Protein AF-A0A8X8GKB8-F1 (afdb_monomer_lite)

Sequence (164 aa):
MSSTSSSSGKGNDFKLQPGDIILTKGPVLFGFFGHSSIALDHDTVLQIEGPGDKPITESFESFKQRFGVKKNDWIKVYRCEYPNAGQKAADWAKAHYKNSDKTYLVTLNLKSERFTYCTKIIYQAYKYGVSKDTINDHGLLIISPYALVDNFNNDYRLKLVKKY

Organism: Staphylococcus hominis (NCBI:txid1290)

InterPro domains:
  IPR038765 Papain-like cysteine peptidase superfamily [SSF54001] (15-149)
  IPR056567 Lipoprotein N-acylation protein LnsA-like [NF041769] (2-164)

Radius of gyration: 17.09 Å; chains: 1; bounding box: 56×36×56 Å

Foldseek 3Di:
DDDDDDPPPPPPPDWDAQQKKKFWADDDDPNAGGFIWTDLHRFKTWFFDDFFTAIEIDGPVVVCVVGPVVVVTKMWIKDFPAPCLRNLLSVVLCVQGYPDPAGEDFFLPLPDRNYDHGVSSSVCSNCVRPHVLQFDCVPPSGCHPVNSQVGGDPNRHIDGPDMD

Structure (mmCIF, N/CA/C/O backbone):
data_AF-A0A8X8GKB8-F1
#
_entry.id   AF-A0A8X8GKB8-F1
#
loop_
_atom_site.group_PDB
_atom_site.id
_atom_site.type_symbol
_atom_site.label_atom_id
_atom_site.label_alt_id
_atom_site.label_comp_id
_atom_site.label_asym_id
_atom_site.label_entity_id
_atom_site.label_seq_id
_atom_site.pdbx_PDB_ins_code
_atom_site.Cartn_x
_atom_site.Cartn_y
_atom_site.Cartn_z
_atom_site.occupancy
_atom_site.B_iso_or_equiv
_atom_site.auth_seq_id
_atom_site.auth_comp_id
_atom_site.auth_asym_id
_atom_site.auth_atom_id
_atom_site.pdbx_PDB_model_num
ATOM 1 N N . MET A 1 1 ? -41.410 -16.297 36.261 1.00 44.50 1 MET A N 1
ATOM 2 C CA . MET A 1 1 ? -39.966 -16.400 35.968 1.00 44.50 1 MET A CA 1
ATOM 3 C C . MET A 1 1 ? -39.819 -16.964 34.568 1.00 44.50 1 MET A C 1
ATOM 5 O O . MET A 1 1 ? -40.024 -18.153 34.382 1.00 44.50 1 MET A O 1
ATOM 9 N N . SER A 1 2 ? -39.533 -16.114 33.587 1.00 38.81 2 SER A N 1
ATOM 10 C CA . SER A 1 2 ? -39.111 -16.558 32.257 1.00 38.81 2 SER A CA 1
ATOM 11 C C . SER A 1 2 ? -37.953 -15.667 31.853 1.00 38.81 2 SER A C 1
ATOM 13 O O . SER A 1 2 ? -38.119 -14.477 31.608 1.00 38.81 2 SER A O 1
ATOM 15 N N . SER A 1 3 ? -36.765 -16.249 31.926 1.00 35.97 3 SER A N 1
ATOM 16 C CA . SER A 1 3 ? -35.495 -15.621 31.610 1.00 35.97 3 SER A CA 1
ATOM 17 C C . SER A 1 3 ? -35.381 -15.522 30.094 1.00 35.97 3 SER A C 1
ATOM 19 O O . SER A 1 3 ? -35.200 -16.529 29.414 1.00 35.97 3 SER A O 1
ATOM 21 N N . THR A 1 4 ? -35.504 -14.316 29.554 1.00 40.00 4 THR A N 1
ATOM 22 C CA . THR A 1 4 ? -35.179 -14.035 28.157 1.00 40.00 4 THR A CA 1
ATOM 23 C C . THR A 1 4 ? -33.661 -14.091 28.017 1.00 40.00 4 THR A C 1
ATOM 25 O O . THR A 1 4 ? -32.946 -13.197 28.463 1.00 40.00 4 THR A O 1
ATOM 28 N N . SER A 1 5 ? -33.154 -15.172 27.436 1.00 37.06 5 SER A N 1
ATOM 29 C CA . SER A 1 5 ? -31.761 -15.302 27.021 1.00 37.06 5 SER A CA 1
ATOM 30 C C . SER A 1 5 ? -31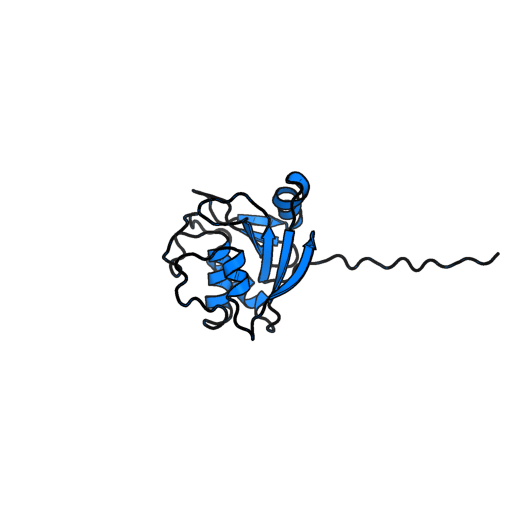.479 -14.316 25.887 1.00 37.06 5 SER A C 1
ATOM 32 O O . SER A 1 5 ? -31.891 -14.528 24.746 1.00 37.06 5 SER A O 1
ATOM 34 N N . SER A 1 6 ? -30.790 -13.222 26.208 1.00 39.59 6 SER A N 1
ATOM 35 C CA . SER A 1 6 ? -30.208 -12.313 25.228 1.00 39.59 6 SER A CA 1
ATOM 36 C C . SER A 1 6 ? -29.009 -12.997 24.571 1.00 39.59 6 SER A C 1
ATOM 38 O O . SER A 1 6 ? -27.956 -13.182 25.179 1.00 39.59 6 SER A O 1
ATOM 40 N N . SER A 1 7 ? -29.152 -13.392 23.305 1.00 40.72 7 SER A N 1
ATOM 41 C CA . SER A 1 7 ? -27.999 -13.750 22.483 1.00 40.72 7 SER A CA 1
ATOM 42 C C . SER A 1 7 ? -27.215 -12.471 22.188 1.00 40.72 7 SER A C 1
ATOM 44 O O . SER A 1 7 ? -27.535 -11.723 21.262 1.00 40.72 7 SER A O 1
ATOM 46 N N . SER A 1 8 ? -26.202 -12.190 23.003 1.00 42.22 8 SER A N 1
ATOM 47 C CA . SER A 1 8 ? -25.174 -11.205 22.698 1.00 42.22 8 SER A CA 1
ATOM 48 C C . SER A 1 8 ? -24.444 -11.654 21.431 1.00 42.22 8 SER A C 1
ATOM 50 O O . SER A 1 8 ? -23.616 -12.565 21.442 1.00 42.22 8 SER A O 1
ATOM 52 N N . GLY A 1 9 ? -24.789 -11.036 20.301 1.00 39.78 9 GLY A N 1
ATOM 53 C CA . GLY A 1 9 ? -24.017 -11.175 19.076 1.00 39.78 9 GLY A CA 1
ATOM 54 C C . GLY A 1 9 ? -22.583 -10.747 19.363 1.00 39.78 9 GLY A C 1
ATOM 55 O O . GLY A 1 9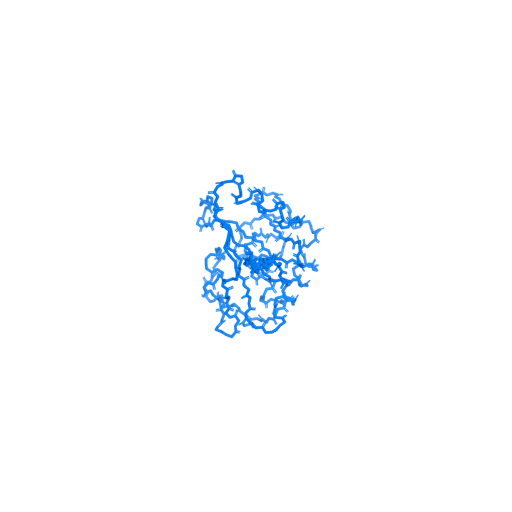 ? -22.327 -9.571 19.612 1.00 39.78 9 GLY A O 1
ATOM 56 N N . LYS A 1 10 ? -21.649 -11.704 19.364 1.00 41.75 10 LYS A N 1
ATOM 57 C CA . LYS A 1 10 ? -20.215 -11.420 19.303 1.00 41.75 10 LYS A CA 1
ATOM 58 C C . LYS A 1 10 ? -19.995 -10.574 18.053 1.00 41.75 10 LYS A C 1
ATOM 60 O O . LYS A 1 10 ? -20.125 -11.080 16.940 1.00 41.75 10 LYS A O 1
ATOM 65 N N . GLY A 1 11 ? -19.746 -9.279 18.233 1.00 43.12 11 GLY A N 1
ATOM 66 C CA . GLY A 1 11 ? -19.350 -8.404 17.140 1.00 43.12 11 GLY A CA 1
ATOM 67 C C . GLY A 1 11 ? -18.129 -9.021 16.474 1.00 43.12 11 GLY A C 1
ATOM 68 O O . GLY A 1 11 ? -17.139 -9.303 17.142 1.00 43.12 11 GLY A O 1
ATOM 69 N N . ASN A 1 12 ? -18.219 -9.311 15.179 1.00 54.34 12 ASN A N 1
ATOM 70 C CA . ASN A 1 12 ? -17.058 -9.744 14.418 1.00 54.34 12 ASN A CA 1
ATOM 71 C C . ASN A 1 12 ? -16.059 -8.582 14.410 1.00 54.34 12 ASN A C 1
ATOM 73 O O . ASN A 1 12 ? -16.223 -7.633 13.637 1.00 54.34 12 ASN A O 1
ATOM 77 N N . ASP A 1 13 ? -15.057 -8.641 15.285 1.00 81.31 13 ASP A N 1
ATOM 78 C CA . ASP A 1 13 ? -13.950 -7.694 15.280 1.00 81.31 13 ASP A CA 1
ATOM 79 C C . ASP A 1 13 ? -13.298 -7.741 13.901 1.00 81.31 13 ASP A C 1
ATOM 81 O O . ASP A 1 13 ? -12.754 -8.760 13.466 1.00 81.31 13 ASP A O 1
ATOM 85 N N . PHE A 1 14 ? -13.420 -6.636 13.169 1.00 91.06 14 PHE A N 1
ATOM 86 C CA . PHE A 1 14 ? -12.834 -6.520 11.846 1.00 91.06 14 PHE A CA 1
ATOM 87 C C . PHE A 1 14 ? -11.315 -6.643 11.967 1.00 91.06 14 PHE A C 1
ATOM 89 O O . PHE A 1 14 ? -10.683 -5.857 12.674 1.00 91.06 14 PHE A O 1
ATOM 96 N N . LYS A 1 15 ? -10.740 -7.599 11.236 1.00 93.44 15 LYS A N 1
ATOM 97 C CA . LYS A 1 15 ? -9.295 -7.749 11.077 1.00 93.44 15 LYS A CA 1
ATOM 98 C C . LYS A 1 15 ? -8.901 -7.401 9.653 1.00 93.44 15 LYS A C 1
ATOM 100 O O . LYS A 1 15 ? -9.592 -7.792 8.704 1.00 93.44 15 LYS A O 1
ATOM 105 N N . LEU A 1 16 ? -7.775 -6.704 9.523 1.00 97.62 16 LEU A N 1
ATOM 106 C CA . LEU A 1 16 ? -7.160 -6.506 8.220 1.00 97.62 16 LEU A CA 1
ATOM 107 C C . LEU A 1 16 ? -6.785 -7.857 7.616 1.00 97.62 16 LEU A C 1
ATOM 109 O O . LEU A 1 16 ? -6.580 -8.848 8.322 1.00 97.62 16 LEU A O 1
ATOM 113 N N . GLN A 1 17 ? -6.705 -7.891 6.298 1.00 98.44 17 GLN A N 1
ATOM 114 C CA . GLN A 1 17 ? -6.008 -8.934 5.565 1.00 98.44 17 GLN A CA 1
ATOM 115 C C . GLN A 1 17 ? -4.824 -8.313 4.820 1.00 98.44 17 GLN A C 1
ATOM 117 O O . GLN A 1 17 ? -4.913 -7.150 4.419 1.00 98.44 17 GLN A O 1
ATOM 122 N N . PRO A 1 18 ? -3.737 -9.078 4.611 1.00 98.69 18 PRO A N 1
ATOM 123 C CA . PRO A 1 18 ? -2.634 -8.666 3.753 1.00 98.69 18 PRO A CA 1
ATOM 124 C C . PRO A 1 18 ? -3.144 -8.078 2.433 1.00 98.69 18 PRO A C 1
ATOM 126 O O . PRO A 1 18 ? -3.970 -8.683 1.746 1.00 98.69 18 PRO A O 1
ATOM 129 N N . GLY A 1 19 ? -2.665 -6.883 2.102 1.00 98.50 19 GLY A N 1
ATOM 130 C CA . GLY A 1 19 ? -3.005 -6.156 0.886 1.00 98.50 19 GLY A CA 1
ATOM 131 C C . GLY A 1 19 ? -4.276 -5.317 0.964 1.00 98.50 19 GLY A C 1
ATOM 132 O O . GLY A 1 19 ? -4.569 -4.618 -0.006 1.00 98.50 19 GLY A O 1
ATOM 133 N N . ASP A 1 20 ? -5.007 -5.324 2.084 1.00 98.62 20 ASP A N 1
ATOM 134 C CA . ASP A 1 20 ? -6.081 -4.353 2.304 1.00 98.62 20 ASP A CA 1
ATOM 135 C C . ASP A 1 20 ? -5.551 -2.928 2.084 1.00 98.62 20 ASP A C 1
ATOM 137 O O . ASP A 1 20 ? -4.489 -2.551 2.581 1.00 98.62 20 ASP A O 1
ATOM 141 N N . ILE A 1 21 ? -6.301 -2.143 1.315 1.00 97.88 21 ILE A N 1
ATOM 142 C CA . ILE A 1 21 ? -6.006 -0.751 0.986 1.00 97.88 21 ILE A CA 1
ATOM 143 C C . ILE A 1 21 ? -6.799 0.126 1.944 1.00 97.88 21 ILE A C 1
ATOM 145 O O . ILE A 1 21 ? -8.031 0.113 1.939 1.00 97.88 21 ILE A O 1
ATOM 149 N N . ILE A 1 22 ? -6.101 0.911 2.754 1.00 96.12 22 ILE A N 1
ATOM 150 C CA . ILE A 1 22 ? -6.712 1.816 3.719 1.00 96.12 22 ILE A CA 1
ATOM 151 C C . ILE A 1 22 ? -6.622 3.229 3.163 1.00 96.12 22 ILE A C 1
ATOM 153 O O . ILE A 1 22 ? -5.532 3.728 2.905 1.00 96.12 22 ILE A O 1
ATOM 157 N N . LEU A 1 23 ? -7.769 3.880 2.991 1.00 93.56 23 LEU A N 1
ATOM 158 C CA . LEU A 1 23 ? -7.871 5.278 2.588 1.00 93.56 23 LEU A CA 1
ATOM 159 C C . LEU A 1 23 ? -8.399 6.112 3.749 1.00 93.56 23 LEU A C 1
ATOM 161 O O . LEU A 1 23 ? -9.328 5.700 4.449 1.00 93.56 23 LEU A O 1
ATOM 165 N N . THR A 1 24 ? -7.856 7.310 3.909 1.00 89.88 24 THR A N 1
ATOM 166 C CA . THR A 1 24 ? -8.328 8.292 4.888 1.00 89.88 24 THR A CA 1
ATOM 167 C C . THR A 1 24 ? -8.798 9.534 4.160 1.00 89.88 24 THR A C 1
ATOM 169 O O . THR A 1 24 ? -8.322 9.854 3.067 1.00 89.88 24 THR A O 1
ATOM 172 N N . LYS A 1 25 ? -9.674 10.307 4.796 1.00 81.19 25 LYS A N 1
ATOM 173 C CA . LYS A 1 25 ? -9.843 11.704 4.401 1.00 81.19 25 LYS A CA 1
ATOM 174 C C . LYS A 1 25 ? -8.568 12.485 4.750 1.00 81.19 25 LYS A C 1
ATOM 176 O O . LYS A 1 25 ? -7.826 12.120 5.663 1.00 81.19 25 LYS A O 1
ATOM 181 N N . GLY A 1 26 ? -8.277 13.549 4.018 1.00 65.94 26 GLY A N 1
ATOM 182 C CA . GLY A 1 26 ? -7.144 14.419 4.317 1.00 65.94 26 GLY A CA 1
ATOM 183 C C . GLY A 1 26 ? -7.097 15.628 3.388 1.00 65.94 26 GLY A C 1
ATOM 184 O O . GLY A 1 26 ? -7.825 15.647 2.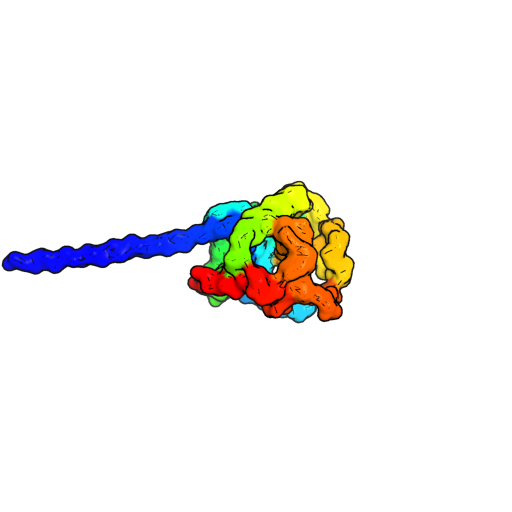390 1.00 65.94 26 GLY A O 1
ATOM 185 N N . PRO A 1 27 ? -6.293 16.647 3.735 1.00 55.72 27 PRO A N 1
ATOM 186 C CA . PRO A 1 27 ? -6.228 17.895 2.987 1.00 55.72 27 PRO A CA 1
ATOM 187 C C . PRO A 1 27 ? -5.739 17.665 1.555 1.00 55.72 27 PRO A C 1
ATOM 189 O O . PRO A 1 27 ? -4.947 16.762 1.293 1.00 55.72 27 PRO A O 1
ATOM 192 N N . VAL A 1 28 ? -6.212 18.515 0.642 1.00 47.66 28 VAL A N 1
ATOM 193 C CA . VAL A 1 28 ? -5.834 18.501 -0.773 1.00 47.66 28 VAL A CA 1
ATOM 194 C C . VAL A 1 28 ? -4.452 19.131 -0.919 1.00 47.66 28 VAL A C 1
ATOM 196 O O . VAL A 1 28 ? -4.331 20.347 -1.025 1.00 47.66 28 VAL A O 1
ATOM 199 N N . LEU A 1 29 ? -3.397 18.321 -0.929 1.00 51.22 29 LEU A N 1
ATOM 200 C CA . LEU A 1 29 ? -2.096 18.766 -1.431 1.00 51.22 29 LEU A CA 1
ATOM 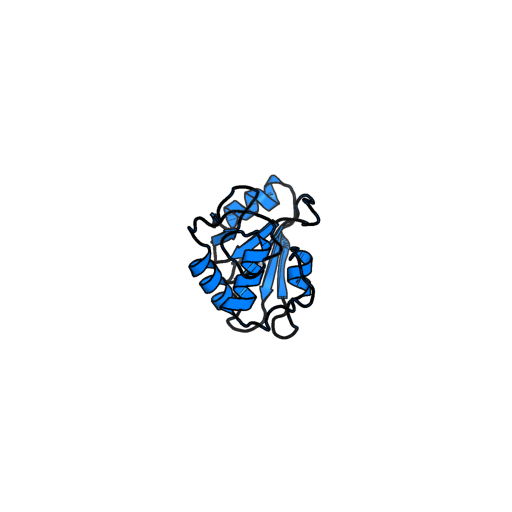201 C C . LEU A 1 29 ? -1.985 18.326 -2.890 1.00 51.22 29 LEU A C 1
ATOM 203 O O . LEU A 1 29 ? -2.007 17.136 -3.186 1.00 51.22 29 LEU A O 1
ATOM 207 N N . PHE A 1 30 ? -1.916 19.289 -3.813 1.00 50.97 30 PHE A N 1
ATOM 208 C CA . PHE A 1 30 ? -1.722 19.040 -5.251 1.00 50.97 30 PHE A CA 1
ATOM 209 C C . PHE A 1 30 ? -2.712 18.027 -5.877 1.00 50.97 30 PHE A C 1
ATOM 211 O O . PHE A 1 30 ? -2.321 17.191 -6.686 1.00 50.97 30 PHE A O 1
ATOM 218 N N . GLY A 1 31 ? -3.996 18.060 -5.494 1.00 50.56 31 GLY A N 1
ATOM 219 C CA . GLY A 1 31 ? -5.018 17.146 -6.039 1.00 50.56 31 GLY A CA 1
ATOM 220 C C . GLY A 1 31 ? -5.031 15.734 -5.429 1.00 50.56 31 GLY A C 1
ATOM 221 O O . GLY A 1 31 ? -5.842 14.902 -5.837 1.00 50.56 31 GLY A O 1
ATOM 222 N N . PHE A 1 32 ? -4.194 15.457 -4.422 1.00 59.28 32 PHE A N 1
ATOM 223 C CA . PHE A 1 32 ? -4.320 14.266 -3.582 1.00 59.28 32 PHE A CA 1
ATOM 224 C C . PHE A 1 32 ? -5.357 14.500 -2.494 1.00 59.28 32 PHE A C 1
ATOM 226 O O . PHE A 1 32 ? -5.119 15.230 -1.536 1.00 59.28 32 PHE A O 1
ATOM 233 N N . PHE A 1 33 ? -6.514 13.863 -2.630 1.00 66.62 33 PHE A N 1
ATOM 234 C CA . PHE A 1 33 ? -7.484 13.803 -1.548 1.00 66.62 33 PHE A CA 1
ATOM 235 C C . PHE A 1 33 ? -7.114 12.668 -0.597 1.00 66.62 33 PHE A C 1
ATOM 237 O O . PHE A 1 33 ? -7.349 11.501 -0.905 1.00 66.62 33 PHE A O 1
ATOM 244 N N . GLY A 1 34 ? -6.589 13.014 0.574 1.00 77.25 34 GLY A N 1
ATOM 245 C CA . GLY A 1 34 ? -6.373 12.042 1.639 1.00 77.25 34 GLY A CA 1
ATOM 246 C C . GLY A 1 34 ? -5.050 11.290 1.597 1.00 77.25 34 GLY A C 1
ATOM 247 O O . GLY A 1 34 ? -4.171 11.546 0.776 1.00 77.25 34 GLY A O 1
ATOM 248 N N . HIS A 1 35 ? -4.910 10.376 2.553 1.00 90.00 35 HIS A N 1
ATOM 249 C CA . HIS A 1 35 ? -3.739 9.532 2.732 1.00 90.00 35 HIS A CA 1
ATOM 250 C C . HIS A 1 35 ? -4.109 8.068 2.474 1.00 90.00 35 HIS A C 1
ATOM 252 O O . HIS A 1 35 ? -5.284 7.693 2.534 1.00 90.00 35 HIS A O 1
ATOM 258 N N . SER A 1 36 ? -3.113 7.243 2.156 1.00 93.00 36 SER A N 1
ATOM 259 C CA . SER A 1 36 ? -3.335 5.823 1.907 1.00 93.00 36 SER A CA 1
ATOM 260 C C . SER A 1 36 ? -2.236 4.951 2.494 1.00 93.00 36 SER A C 1
ATOM 262 O O . SER A 1 36 ? -1.074 5.348 2.551 1.00 93.00 36 SER A O 1
ATOM 264 N N . SER A 1 37 ? -2.611 3.751 2.914 1.00 96.25 37 SER A N 1
ATOM 265 C CA . SER A 1 37 ? -1.685 2.734 3.394 1.00 96.25 37 SER A CA 1
ATOM 266 C C . SER A 1 37 ? -2.105 1.351 2.904 1.00 96.25 37 SER A C 1
ATOM 268 O O . SER A 1 37 ? -3.245 1.142 2.479 1.00 96.25 37 SER A O 1
ATOM 270 N N . ILE A 1 38 ? -1.160 0.412 2.919 1.00 98.50 38 ILE A N 1
ATOM 271 C CA . ILE A 1 38 ? -1.397 -0.999 2.599 1.00 98.50 38 ILE A CA 1
ATOM 272 C C . ILE A 1 38 ? -1.176 -1.845 3.849 1.00 98.50 38 ILE A C 1
ATOM 274 O O . ILE A 1 38 ? -0.170 -1.682 4.541 1.00 98.50 38 ILE A O 1
ATOM 278 N N . ALA A 1 39 ? -2.102 -2.751 4.144 1.00 98.75 39 ALA A N 1
ATOM 279 C CA . ALA A 1 39 ? -1.928 -3.739 5.198 1.00 98.75 39 ALA A CA 1
ATOM 280 C C . ALA A 1 39 ? -0.837 -4.741 4.800 1.00 98.75 39 ALA A C 1
ATOM 282 O O . ALA A 1 39 ? -0.916 -5.365 3.740 1.00 98.75 39 ALA A O 1
ATOM 283 N N . LEU A 1 40 ? 0.179 -4.909 5.644 1.00 98.62 40 LEU A N 1
ATOM 284 C CA . LEU A 1 40 ? 1.187 -5.957 5.459 1.00 98.62 40 LEU A CA 1
ATOM 285 C C . LEU A 1 40 ? 0.719 -7.297 6.034 1.00 98.62 40 LEU A C 1
ATOM 287 O O . LEU A 1 40 ? 1.115 -8.353 5.549 1.00 98.62 40 LEU A O 1
ATOM 291 N N . ASP A 1 41 ? -0.116 -7.239 7.066 1.00 98.31 41 ASP A N 1
ATOM 292 C CA . ASP A 1 41 ? -0.670 -8.378 7.788 1.00 98.31 41 ASP A CA 1
ATOM 293 C C . ASP A 1 41 ? -1.997 -7.970 8.468 1.00 98.31 41 ASP A C 1
ATOM 295 O O . ASP A 1 41 ? -2.703 -7.077 7.994 1.00 98.31 41 ASP A O 1
ATOM 299 N N . HIS A 1 42 ? -2.388 -8.664 9.538 1.00 97.50 42 HIS A N 1
ATOM 300 C CA . HIS A 1 42 ? -3.668 -8.457 10.215 1.00 97.50 42 HIS A CA 1
ATOM 301 C C . HIS A 1 42 ? -3.723 -7.212 11.108 1.00 97.50 42 HIS A C 1
ATOM 303 O O . HIS A 1 42 ? -4.826 -6.801 11.486 1.00 97.50 42 HIS A O 1
ATOM 309 N N . ASP A 1 43 ? -2.576 -6.631 11.460 1.00 96.75 43 ASP A N 1
ATOM 310 C CA . ASP A 1 43 ? -2.492 -5.535 12.424 1.00 96.75 43 ASP A CA 1
ATOM 311 C C . ASP A 1 43 ? -1.518 -4.422 12.031 1.00 96.75 43 ASP A C 1
ATOM 313 O O . ASP A 1 43 ? -1.535 -3.376 12.672 1.00 96.75 43 ASP A O 1
ATOM 317 N N . THR A 1 44 ? -0.726 -4.598 10.977 1.00 98.12 44 THR A N 1
ATOM 318 C CA . THR A 1 44 ? 0.332 -3.674 10.577 1.00 98.12 44 THR A CA 1
ATOM 319 C C . THR A 1 44 ? 0.058 -3.083 9.201 1.00 98.12 44 THR A C 1
ATOM 321 O O . THR A 1 44 ? -0.261 -3.787 8.239 1.00 98.12 44 THR A O 1
ATOM 324 N N . VAL A 1 45 ? 0.245 -1.769 9.085 1.00 98.44 45 VAL A N 1
ATOM 325 C CA . VAL A 1 45 ? 0.131 -1.026 7.825 1.00 98.44 45 VAL A CA 1
ATOM 326 C C . VAL A 1 45 ? 1.469 -0.408 7.433 1.00 98.44 45 VAL A C 1
ATOM 328 O O . VAL A 1 45 ? 2.269 -0.043 8.292 1.00 98.44 45 VAL A O 1
ATOM 331 N N . LEU A 1 46 ? 1.706 -0.281 6.130 1.00 98.56 46 LEU A N 1
ATOM 332 C CA . LEU A 1 46 ? 2.846 0.404 5.523 1.00 98.56 46 LEU A CA 1
ATOM 333 C C . LEU A 1 46 ? 2.363 1.664 4.799 1.00 98.56 46 LEU A C 1
ATOM 335 O O . LEU A 1 46 ? 1.404 1.611 4.026 1.00 98.56 46 LEU A O 1
ATOM 339 N N . GLN A 1 47 ? 3.058 2.779 5.018 1.00 96.12 47 GLN A N 1
ATOM 340 C CA . GLN A 1 47 ? 2.711 4.083 4.449 1.00 96.12 47 GLN A CA 1
ATOM 341 C C . GLN A 1 47 ? 3.932 4.996 4.276 1.00 96.12 47 GLN A C 1
ATOM 343 O O . GLN A 1 47 ? 5.032 4.672 4.721 1.00 96.12 47 GLN A O 1
ATOM 348 N N . ILE A 1 48 ? 3.719 6.170 3.676 1.00 94.81 48 ILE A N 1
ATOM 349 C CA . ILE A 1 48 ? 4.687 7.275 3.651 1.00 94.81 48 ILE A CA 1
ATOM 350 C C . ILE A 1 48 ? 3.948 8.621 3.660 1.00 94.81 48 ILE A C 1
ATOM 352 O O . ILE A 1 48 ? 3.066 8.841 2.828 1.00 94.81 48 ILE A O 1
ATOM 356 N N . GLU A 1 49 ? 4.255 9.493 4.621 1.00 88.06 49 GLU A N 1
ATOM 357 C CA . GLU A 1 49 ? 3.338 10.565 5.039 1.00 88.06 49 GLU A CA 1
ATOM 358 C C . GLU A 1 49 ? 3.530 11.903 4.318 1.00 88.06 49 GLU A C 1
ATOM 360 O O . GLU A 1 49 ? 2.533 12.492 3.892 1.00 88.06 49 GLU A O 1
ATOM 365 N N . GLY A 1 50 ? 4.763 12.377 4.128 1.00 84.50 50 GLY A N 1
ATOM 366 C CA . GLY A 1 50 ? 4.993 13.670 3.488 1.00 84.50 50 GLY A CA 1
ATOM 367 C C . GLY A 1 50 ? 6.440 13.948 3.074 1.00 84.50 50 GLY A C 1
ATOM 368 O O . GLY A 1 50 ? 7.315 13.101 3.240 1.00 84.50 50 GLY A O 1
ATOM 369 N N . PRO A 1 51 ? 6.703 15.125 2.472 1.00 84.31 51 PRO A N 1
ATOM 370 C CA . PRO A 1 51 ? 8.002 15.482 1.899 1.00 84.31 51 PRO A CA 1
ATOM 371 C C . PRO A 1 51 ? 9.189 15.242 2.833 1.00 84.31 51 PRO A C 1
ATOM 373 O O . PRO A 1 51 ? 9.218 15.745 3.949 1.00 84.31 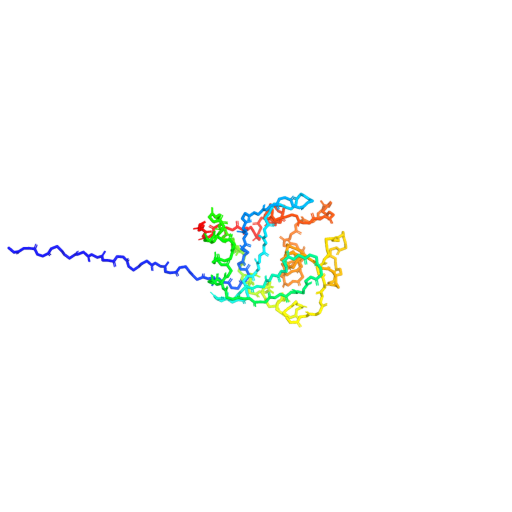51 PRO A O 1
ATOM 376 N N . GLY A 1 52 ? 10.191 14.510 2.339 1.00 80.88 52 GLY A N 1
ATOM 377 C CA . GLY A 1 52 ? 11.395 14.166 3.103 1.00 80.88 52 GLY A CA 1
ATOM 378 C C . GLY A 1 52 ? 11.267 12.911 3.971 1.00 80.88 52 GLY A C 1
ATOM 379 O O . GLY A 1 52 ? 12.295 12.366 4.377 1.00 80.88 52 GLY A O 1
ATOM 380 N N . ASP A 1 53 ? 10.052 12.401 4.186 1.00 91.44 53 ASP A N 1
ATOM 381 C CA . ASP A 1 53 ? 9.840 11.186 4.969 1.00 91.44 53 ASP A CA 1
ATOM 382 C C . ASP A 1 53 ? 10.321 9.933 4.232 1.00 91.44 53 ASP A C 1
ATOM 384 O O . ASP A 1 53 ? 10.509 9.905 3.009 1.00 91.44 53 ASP A O 1
ATOM 388 N N . LYS A 1 54 ? 10.482 8.865 5.012 1.00 96.44 54 LYS A N 1
ATOM 389 C CA . LYS A 1 54 ? 10.749 7.504 4.547 1.00 96.44 54 LYS A CA 1
ATOM 390 C C . LYS A 1 54 ? 9.515 6.631 4.774 1.00 96.44 54 LYS A C 1
ATOM 392 O O . LYS A 1 54 ? 8.681 6.985 5.610 1.00 96.44 54 LYS A O 1
ATOM 397 N N . PRO A 1 55 ? 9.375 5.493 4.075 1.00 97.00 55 PRO A N 1
ATOM 398 C CA . PRO A 1 55 ? 8.321 4.541 4.380 1.00 97.00 55 PRO A CA 1
ATOM 399 C C . PRO A 1 55 ? 8.383 4.095 5.841 1.00 97.00 55 PRO A C 1
ATOM 401 O O . PRO A 1 55 ? 9.450 3.745 6.348 1.00 97.00 55 PRO A O 1
ATOM 404 N N . ILE A 1 56 ? 7.229 4.069 6.496 1.00 96.81 56 ILE A N 1
ATOM 405 C CA . ILE A 1 56 ? 7.090 3.619 7.878 1.00 96.81 56 ILE A CA 1
ATOM 406 C C . ILE A 1 56 ? 6.042 2.522 7.976 1.00 96.81 56 ILE A C 1
ATOM 408 O O . ILE A 1 56 ? 5.092 2.467 7.192 1.00 96.81 56 ILE A O 1
ATOM 412 N N . THR A 1 57 ? 6.208 1.669 8.980 1.00 98.00 57 THR A N 1
ATOM 413 C CA . THR A 1 57 ? 5.179 0.724 9.403 1.00 98.00 57 THR A CA 1
ATOM 414 C C . THR A 1 57 ? 4.681 1.090 10.786 1.00 98.00 57 THR A C 1
ATOM 416 O O . THR A 1 57 ? 5.490 1.364 11.670 1.00 98.00 57 THR A O 1
ATOM 419 N N . GLU A 1 58 ? 3.372 1.042 10.991 1.00 97.31 58 GLU A N 1
ATOM 420 C CA . GLU A 1 58 ? 2.757 1.197 12.309 1.00 97.31 58 GLU A CA 1
ATOM 421 C C . GLU A 1 58 ? 1.586 0.226 12.480 1.00 97.31 58 GLU A C 1
ATOM 423 O O . GLU A 1 58 ? 1.124 -0.381 11.510 1.00 97.31 58 GLU A O 1
ATOM 428 N N . SER A 1 59 ? 1.099 0.077 13.715 1.00 98.00 59 SER A N 1
ATOM 429 C CA . SER A 1 59 ? -0.109 -0.708 13.954 1.00 98.00 59 SER A CA 1
ATOM 430 C C . SER A 1 59 ? -1.332 -0.007 13.361 1.00 98.00 59 SER A C 1
ATOM 432 O O . SER A 1 59 ? -1.444 1.221 13.372 1.00 98.00 59 SER A O 1
ATOM 434 N N . PHE A 1 60 ? -2.299 -0.785 12.890 1.00 97.06 60 PHE A N 1
ATOM 435 C CA . PHE A 1 60 ? -3.554 -0.279 12.359 1.00 97.06 60 PHE A CA 1
ATOM 436 C C . PHE A 1 60 ? -4.344 0.496 13.414 1.00 97.06 60 PHE A C 1
ATOM 438 O O . PHE A 1 60 ? -5.032 1.458 13.088 1.00 97.06 60 PHE A O 1
ATOM 445 N N . GLU A 1 61 ? -4.222 0.124 14.689 1.00 95.88 61 GLU A N 1
ATOM 446 C CA . GLU A 1 61 ? -4.809 0.903 15.777 1.00 95.88 61 GLU A CA 1
ATOM 447 C C . GLU A 1 61 ? -4.177 2.295 15.869 1.00 95.88 61 GLU A C 1
ATOM 449 O O . GLU A 1 61 ? -4.902 3.287 15.844 1.00 95.88 61 GLU A O 1
ATOM 454 N N . SER A 1 62 ? -2.842 2.389 15.879 1.00 95.62 62 SER A N 1
ATOM 455 C CA . SER A 1 62 ? -2.141 3.681 15.873 1.00 95.62 62 SER A CA 1
ATOM 456 C C . SER A 1 62 ? -2.532 4.524 14.654 1.00 95.62 62 SER A C 1
ATOM 458 O O . SER A 1 62 ? -2.918 5.688 14.801 1.00 95.62 62 SER A O 1
ATOM 460 N N . PHE A 1 63 ? -2.563 3.912 13.466 1.00 94.56 63 PHE A N 1
ATOM 461 C CA . PHE A 1 63 ? -3.008 4.564 12.236 1.00 94.56 63 PHE A CA 1
ATOM 462 C C . PHE A 1 63 ? -4.439 5.115 12.366 1.00 94.56 63 PHE A C 1
ATOM 464 O O . PHE A 1 63 ? -4.685 6.291 12.086 1.00 94.56 63 PHE A O 1
ATOM 471 N N . LYS A 1 64 ? -5.395 4.306 12.852 1.00 93.88 64 LYS A N 1
ATOM 472 C CA . LYS A 1 64 ? -6.787 4.740 13.065 1.00 93.88 64 LYS A CA 1
ATOM 473 C C . LYS A 1 64 ? -6.885 5.911 14.034 1.00 93.88 64 LYS A C 1
ATOM 475 O O . LYS A 1 64 ? -7.650 6.844 13.786 1.00 93.88 64 LYS A O 1
ATOM 480 N N . GLN A 1 65 ? -6.105 5.887 15.113 1.00 93.06 65 GLN A N 1
ATOM 481 C CA . GLN A 1 65 ? -6.069 6.988 16.069 1.00 93.06 65 GLN A CA 1
ATOM 482 C C . GLN A 1 65 ? -5.579 8.278 15.407 1.00 93.06 65 GLN A C 1
ATOM 484 O O . GLN A 1 65 ? -6.189 9.330 15.584 1.00 93.06 65 GLN A O 1
ATOM 489 N N . ARG A 1 66 ? -4.501 8.212 14.617 1.00 90.81 66 ARG A N 1
ATOM 490 C CA . ARG A 1 66 ? -3.871 9.384 13.987 1.00 90.81 66 ARG A CA 1
ATOM 491 C C . ARG A 1 66 ? -4.681 9.976 12.837 1.00 90.81 66 ARG A C 1
ATOM 493 O O . ARG A 1 66 ? -4.731 11.199 12.708 1.00 90.81 66 ARG A O 1
ATOM 500 N N . PHE A 1 67 ? -5.288 9.135 12.002 1.00 89.88 67 PHE A N 1
ATOM 501 C CA . PHE A 1 67 ? -5.927 9.576 10.760 1.00 89.88 67 PHE A CA 1
ATOM 502 C C . PHE A 1 67 ? -7.456 9.576 10.785 1.00 89.88 67 PHE A C 1
ATOM 504 O O . PHE A 1 67 ? -8.054 10.239 9.944 1.00 89.88 67 PHE A O 1
ATOM 511 N N . GLY A 1 68 ? -8.078 8.874 11.732 1.00 88.38 68 GLY A N 1
ATOM 512 C CA . GLY A 1 68 ? -9.530 8.834 11.898 1.00 88.38 68 GLY A CA 1
ATOM 513 C C . GLY A 1 68 ? -9.957 9.558 13.165 1.00 88.38 68 GLY A C 1
ATOM 514 O O . GLY A 1 68 ? -10.411 10.697 13.110 1.00 88.38 68 GLY A O 1
ATOM 515 N N . VAL A 1 69 ? -9.743 8.922 14.322 1.00 85.62 69 VAL A N 1
ATOM 516 C CA . VAL A 1 69 ? -10.292 9.363 15.618 1.00 85.62 69 VAL A CA 1
ATOM 517 C C . VAL A 1 69 ? -9.856 10.784 15.979 1.00 85.62 69 VAL A C 1
ATOM 519 O O . VAL A 1 69 ? -10.704 11.651 16.170 1.00 85.62 69 VAL A O 1
ATOM 522 N N . LYS A 1 70 ? -8.545 11.065 16.016 1.00 84.81 70 LYS A N 1
ATOM 523 C CA . LYS A 1 70 ? -8.025 12.399 16.383 1.00 84.81 70 LYS A CA 1
ATOM 524 C C . LYS A 1 70 ? -8.406 13.494 15.387 1.00 84.81 70 LYS A C 1
ATOM 526 O O . LYS A 1 70 ? -8.388 14.666 15.748 1.00 84.81 70 LYS A O 1
ATOM 531 N N . LYS A 1 71 ? -8.718 13.124 14.143 1.00 83.88 71 LYS A N 1
ATOM 532 C CA . LYS A 1 71 ? -9.128 14.054 13.082 1.00 83.88 71 LYS A CA 1
ATOM 533 C C . LYS A 1 71 ? -10.646 14.157 12.933 1.00 83.88 71 LYS A C 1
ATOM 535 O O . LYS A 1 71 ? -11.102 14.977 12.145 1.00 83.88 71 LYS A O 1
ATOM 540 N N . ASN A 1 72 ? -11.412 13.356 13.681 1.00 83.81 72 ASN A N 1
ATOM 541 C CA . ASN A 1 72 ? -12.853 13.186 13.502 1.00 83.81 72 ASN A CA 1
ATOM 542 C C . ASN A 1 72 ? -13.231 12.931 12.025 1.00 83.81 72 ASN A C 1
ATOM 544 O O . ASN A 1 72 ? -14.153 13.542 11.485 1.00 83.81 72 ASN A O 1
ATOM 548 N N . ASP A 1 73 ? -12.464 12.062 11.359 1.00 89.12 73 ASP A N 1
ATOM 549 C CA . ASP A 1 73 ? -12.562 11.794 9.924 1.00 89.12 73 ASP A CA 1
ATOM 550 C C . ASP A 1 73 ? -12.717 10.299 9.619 1.00 89.12 73 ASP A C 1
ATOM 552 O O . ASP A 1 73 ? -12.437 9.430 10.445 1.00 89.12 73 ASP A O 1
ATOM 556 N N . TRP A 1 74 ? -13.180 10.000 8.404 1.00 91.25 74 TRP A N 1
ATOM 557 C CA . TRP A 1 74 ? -13.462 8.629 7.990 1.00 91.25 74 TRP A CA 1
ATOM 558 C C . TRP A 1 74 ? -12.201 7.859 7.599 1.00 91.25 74 TRP A C 1
ATOM 560 O O . TRP A 1 74 ? -11.253 8.408 7.024 1.00 91.25 74 TRP A O 1
ATOM 570 N N . ILE A 1 75 ? -12.268 6.542 7.804 1.00 93.38 75 ILE A N 1
ATOM 571 C CA . ILE A 1 75 ? -11.318 5.571 7.251 1.00 93.38 75 ILE A CA 1
ATOM 572 C C . ILE A 1 75 ? -12.100 4.518 6.470 1.00 93.38 75 ILE A C 1
ATOM 574 O O . ILE A 1 75 ? -13.075 3.955 6.964 1.00 93.38 75 ILE A O 1
ATOM 578 N N . LYS A 1 76 ? -11.676 4.238 5.238 1.00 95.00 76 LYS A N 1
ATOM 579 C CA . LYS A 1 76 ? -12.258 3.196 4.385 1.00 95.00 76 LYS A CA 1
ATOM 580 C C . LYS A 1 76 ? -11.218 2.125 4.108 1.00 95.00 76 LYS A C 1
ATOM 582 O O . LYS A 1 76 ? -10.105 2.453 3.712 1.00 95.00 76 LYS A O 1
ATOM 587 N N . VAL A 1 77 ? -11.599 0.864 4.281 1.00 97.25 77 VAL A N 1
ATOM 588 C CA . VAL A 1 77 ? -10.754 -0.289 3.963 1.00 97.25 77 VAL A CA 1
ATOM 589 C C . VAL A 1 77 ? -11.336 -1.017 2.761 1.00 97.25 77 VAL A C 1
ATOM 591 O O . VAL A 1 77 ? -12.486 -1.464 2.796 1.00 97.25 77 VAL A O 1
ATOM 594 N N . TYR A 1 78 ? -10.533 -1.133 1.713 1.00 97.62 78 TYR A N 1
ATOM 595 C CA . TYR A 1 78 ? -10.851 -1.832 0.480 1.00 97.62 78 TYR A CA 1
ATOM 596 C C . TYR A 1 78 ? -10.031 -3.112 0.365 1.00 97.62 78 TYR A C 1
ATOM 598 O O . TYR A 1 78 ? -8.850 -3.126 0.698 1.00 97.62 78 TYR A O 1
ATOM 606 N N . ARG A 1 79 ? -10.648 -4.173 -0.147 1.00 98.12 79 ARG A N 1
ATOM 607 C CA . ARG A 1 79 ? -10.014 -5.474 -0.364 1.00 98.12 79 ARG A CA 1
ATOM 608 C C . ARG A 1 79 ? -10.169 -5.897 -1.814 1.00 98.12 79 ARG A C 1
ATOM 610 O O . ARG A 1 79 ? -11.278 -5.845 -2.339 1.00 98.12 79 ARG A O 1
ATOM 617 N N . CYS A 1 80 ? -9.079 -6.327 -2.442 1.00 97.62 80 CYS A N 1
ATOM 618 C CA . CYS A 1 80 ? -9.134 -6.944 -3.764 1.00 97.62 80 CYS A CA 1
ATOM 619 C C . CYS A 1 80 ? -9.856 -8.293 -3.675 1.00 97.62 80 CYS A C 1
ATOM 621 O O . CYS A 1 80 ? -9.518 -9.122 -2.829 1.00 97.62 80 CYS A O 1
ATOM 623 N N . GLU A 1 81 ? -10.860 -8.509 -4.527 1.00 96.06 81 GLU A N 1
ATOM 624 C CA . GLU A 1 81 ? -11.627 -9.762 -4.534 1.00 96.06 81 GLU A CA 1
ATOM 625 C C . GLU A 1 81 ? -10.886 -10.916 -5.228 1.00 96.06 81 GLU A C 1
ATOM 627 O O . GLU A 1 81 ? -11.266 -12.076 -5.060 1.00 96.06 81 GLU A O 1
ATOM 632 N N . TYR A 1 82 ? -9.814 -10.623 -5.974 1.00 96.88 82 TYR A N 1
ATOM 633 C CA . TYR A 1 82 ? -9.042 -11.646 -6.671 1.00 96.88 82 TYR A CA 1
ATOM 634 C C . TYR A 1 82 ? -8.261 -12.528 -5.677 1.00 96.88 82 TYR A C 1
ATOM 636 O O . TYR A 1 82 ? -7.489 -12.004 -4.861 1.00 96.88 82 TYR A O 1
ATOM 644 N N . PRO A 1 83 ? -8.395 -13.868 -5.747 1.00 96.38 83 PRO A N 1
ATOM 645 C CA . PRO A 1 83 ? -7.729 -14.775 -4.819 1.00 96.38 83 PRO A CA 1
ATOM 646 C C . PRO A 1 83 ? -6.215 -14.545 -4.744 1.00 96.38 83 PRO A C 1
ATOM 648 O O . PRO A 1 83 ? -5.523 -14.472 -5.759 1.00 96.38 83 PRO A O 1
ATOM 651 N N . ASN A 1 84 ? -5.688 -14.458 -3.521 1.00 96.88 84 ASN A N 1
ATOM 652 C CA . ASN A 1 84 ? -4.265 -14.251 -3.213 1.00 96.88 84 ASN A CA 1
ATOM 653 C C . ASN A 1 84 ? -3.642 -12.934 -3.720 1.00 96.88 84 ASN A C 1
ATOM 655 O O . ASN A 1 84 ? -2.448 -12.723 -3.500 1.00 96.88 84 ASN A O 1
ATOM 659 N N . ALA A 1 85 ? -4.399 -12.032 -4.357 1.00 98.06 85 ALA A N 1
ATOM 660 C CA . ALA A 1 85 ? -3.863 -10.747 -4.810 1.00 98.06 85 ALA A CA 1
ATOM 661 C C . ALA A 1 85 ? -3.367 -9.898 -3.634 1.00 98.06 85 ALA A C 1
ATOM 663 O O . ALA A 1 85 ? -2.251 -9.390 -3.669 1.00 98.06 85 ALA A O 1
ATOM 664 N N . GLY A 1 86 ? -4.158 -9.814 -2.562 1.00 98.44 86 GLY A N 1
ATOM 665 C CA . GLY A 1 86 ? -3.780 -9.051 -1.374 1.00 98.44 86 GLY A CA 1
ATOM 666 C C . GLY A 1 86 ? -2.467 -9.535 -0.742 1.00 98.44 86 GLY A C 1
ATOM 667 O O . GLY A 1 86 ? -1.567 -8.735 -0.500 1.00 98.44 86 GLY A O 1
ATOM 668 N N . GLN A 1 87 ? -2.305 -10.853 -0.574 1.00 98.69 87 GLN A N 1
ATOM 669 C CA . GLN A 1 87 ? -1.077 -11.444 -0.029 1.00 98.69 87 GLN A CA 1
ATOM 670 C C . GLN A 1 87 ? 0.148 -11.108 -0.888 1.00 98.69 87 GLN A C 1
ATOM 672 O O . GLN A 1 87 ? 1.143 -10.602 -0.378 1.00 98.69 87 GLN A O 1
ATOM 677 N N . LYS A 1 88 ? 0.049 -11.309 -2.205 1.00 98.75 88 LYS A N 1
ATOM 678 C CA . LYS A 1 88 ? 1.127 -10.985 -3.147 1.00 98.75 88 LYS A CA 1
ATOM 679 C C . LYS A 1 88 ? 1.505 -9.502 -3.120 1.00 98.75 88 LYS A C 1
ATOM 681 O O . LYS A 1 88 ? 2.689 -9.170 -3.139 1.00 98.75 88 LYS A O 1
ATOM 686 N N . ALA A 1 89 ? 0.512 -8.614 -3.057 1.00 98.75 89 ALA A N 1
ATOM 687 C CA . ALA A 1 89 ? 0.747 -7.179 -2.952 1.00 98.75 89 ALA A CA 1
ATOM 688 C C . ALA A 1 89 ? 1.453 -6.821 -1.632 1.00 98.75 89 ALA A C 1
ATOM 690 O O . ALA A 1 89 ? 2.427 -6.068 -1.643 1.00 98.75 89 ALA A O 1
ATOM 691 N N . ALA A 1 90 ? 1.013 -7.389 -0.506 1.00 98.81 90 ALA A N 1
ATOM 692 C CA . ALA A 1 90 ? 1.642 -7.181 0.797 1.00 98.81 90 ALA A CA 1
ATOM 693 C C . ALA A 1 90 ? 3.097 -7.665 0.829 1.00 98.81 90 ALA A C 1
ATOM 695 O O . ALA A 1 90 ? 3.973 -6.933 1.295 1.00 98.81 90 ALA A O 1
ATOM 696 N N . ASP A 1 91 ? 3.371 -8.857 0.297 1.00 98.81 91 ASP A N 1
ATOM 697 C CA . ASP A 1 91 ? 4.719 -9.428 0.252 1.00 98.81 91 ASP A CA 1
ATOM 698 C C . ASP A 1 91 ? 5.658 -8.573 -0.601 1.00 98.81 91 ASP A C 1
ATOM 700 O O . ASP A 1 91 ? 6.774 -8.258 -0.178 1.00 98.81 91 ASP A O 1
ATOM 704 N N . TRP A 1 92 ? 5.181 -8.116 -1.762 1.00 98.69 92 TRP A N 1
ATOM 705 C CA . TRP A 1 92 ? 5.936 -7.206 -2.617 1.00 98.69 92 TRP A CA 1
ATOM 706 C C . TRP A 1 92 ? 6.207 -5.871 -1.910 1.00 98.69 92 TRP A C 1
ATOM 708 O O . TRP A 1 92 ? 7.351 -5.420 -1.834 1.00 98.69 92 TRP A O 1
ATOM 718 N N . ALA A 1 93 ? 5.183 -5.253 -1.313 1.00 98.62 93 ALA A N 1
ATOM 719 C CA . ALA A 1 93 ? 5.336 -3.987 -0.598 1.00 98.62 93 ALA A CA 1
ATOM 720 C C . ALA A 1 93 ? 6.320 -4.117 0.573 1.00 98.62 93 ALA A C 1
ATOM 722 O O . ALA A 1 93 ? 7.180 -3.259 0.776 1.00 98.62 93 ALA A O 1
ATOM 723 N N . LYS A 1 94 ? 6.245 -5.222 1.317 1.00 98.44 94 LYS A N 1
ATOM 724 C CA . LYS A 1 94 ? 7.158 -5.531 2.416 1.00 98.44 94 LYS A CA 1
ATOM 725 C C . LYS A 1 94 ? 8.599 -5.671 1.931 1.00 98.44 94 LYS A C 1
ATOM 727 O O . LYS A 1 94 ? 9.478 -5.069 2.534 1.00 98.44 94 LYS A O 1
ATOM 732 N N . ALA A 1 95 ? 8.838 -6.422 0.858 1.00 98.38 95 ALA A N 1
ATOM 733 C CA . ALA A 1 95 ? 10.182 -6.654 0.333 1.00 98.38 95 ALA A CA 1
ATOM 734 C C . ALA A 1 95 ? 10.836 -5.380 -0.225 1.00 98.38 95 ALA A C 1
ATOM 736 O O . ALA A 1 95 ? 12.045 -5.204 -0.094 1.00 98.38 95 ALA A O 1
ATOM 737 N N . HIS A 1 96 ? 10.046 -4.486 -0.821 1.00 98.31 96 HIS A N 1
ATOM 738 C CA . HIS A 1 96 ? 10.575 -3.303 -1.495 1.00 98.31 96 HIS A CA 1
ATOM 739 C C . HIS A 1 96 ? 10.615 -2.061 -0.600 1.00 98.31 96 HIS A C 1
ATOM 741 O O . HIS A 1 96 ? 11.552 -1.275 -0.697 1.00 98.31 96 HIS A O 1
ATOM 747 N N . TYR A 1 97 ? 9.627 -1.854 0.274 1.00 98.25 97 TYR A N 1
ATOM 748 C CA . TYR A 1 97 ? 9.442 -0.575 0.967 1.00 98.25 97 TYR A CA 1
ATOM 749 C C . TYR A 1 97 ? 9.667 -0.622 2.477 1.00 98.25 97 TYR A C 1
ATOM 751 O O . TYR A 1 97 ? 10.111 0.387 3.038 1.00 98.25 97 TYR A O 1
ATOM 759 N N . LYS A 1 98 ? 9.388 -1.747 3.150 1.00 97.38 98 LYS A N 1
ATOM 760 C CA . LYS A 1 98 ? 9.531 -1.835 4.612 1.00 97.38 98 LYS A CA 1
ATOM 761 C C . LYS A 1 98 ? 10.986 -1.575 5.011 1.00 97.38 98 LYS A C 1
ATOM 763 O O . LYS A 1 98 ? 11.891 -2.230 4.506 1.00 97.38 98 LYS A O 1
ATOM 768 N N . ASN A 1 99 ? 11.197 -0.642 5.941 1.00 95.25 99 ASN A N 1
ATOM 769 C CA . ASN A 1 99 ? 12.519 -0.239 6.443 1.00 95.25 99 ASN A CA 1
ATOM 770 C C . ASN A 1 99 ? 13.494 0.277 5.363 1.00 95.25 99 ASN A C 1
ATOM 772 O O . ASN A 1 99 ? 14.704 0.281 5.580 1.00 95.25 99 ASN A O 1
ATOM 776 N N . SER A 1 100 ? 12.990 0.702 4.202 1.00 96.81 100 SER A N 1
ATOM 777 C CA . SER A 1 100 ? 13.827 1.255 3.134 1.00 96.81 100 SER A CA 1
ATOM 778 C C . SER A 1 100 ? 14.176 2.732 3.370 1.00 96.81 100 SER A C 1
ATOM 780 O O . SER A 1 100 ? 13.534 3.438 4.146 1.00 96.81 100 SER A O 1
ATOM 782 N N . ASP A 1 101 ? 15.190 3.226 2.663 1.00 95.88 101 ASP A N 1
ATOM 783 C CA . ASP A 1 101 ? 15.643 4.622 2.686 1.00 95.88 101 ASP A CA 1
ATOM 784 C C . ASP A 1 101 ? 15.040 5.482 1.557 1.00 95.88 101 ASP A C 1
ATOM 786 O O . ASP A 1 101 ? 15.507 6.599 1.290 1.00 95.88 101 ASP A O 1
ATOM 790 N N . LYS A 1 102 ? 14.017 4.954 0.874 1.00 96.44 102 LYS A N 1
ATOM 791 C CA . LYS A 1 102 ? 13.277 5.638 -0.192 1.00 96.44 102 LYS A CA 1
ATOM 792 C C . LYS A 1 102 ? 12.659 6.916 0.359 1.00 96.44 102 LYS A C 1
ATOM 794 O O . LYS A 1 102 ? 12.298 6.985 1.529 1.00 96.44 102 LYS A O 1
ATOM 799 N N . THR A 1 103 ? 12.549 7.936 -0.478 1.00 96.25 103 THR A N 1
ATOM 800 C CA . THR A 1 103 ? 12.169 9.277 -0.024 1.00 96.25 103 THR A CA 1
ATOM 801 C C . THR A 1 103 ? 10.819 9.670 -0.590 1.00 96.25 103 THR A C 1
ATOM 803 O O . THR A 1 103 ? 10.529 9.407 -1.761 1.00 96.25 103 THR A O 1
ATOM 806 N N . TYR A 1 104 ? 9.998 10.326 0.222 1.00 93.00 104 TYR A N 1
ATOM 807 C CA . TYR A 1 104 ? 8.756 10.897 -0.263 1.00 93.00 104 TYR A CA 1
ATOM 808 C C . TYR A 1 104 ? 9.035 11.958 -1.324 1.00 93.00 104 TYR A C 1
ATOM 810 O O . TYR A 1 104 ? 9.721 12.950 -1.067 1.00 93.00 104 TYR A O 1
ATOM 818 N N . LEU A 1 105 ? 8.445 11.773 -2.499 1.00 90.31 105 LEU A N 1
ATOM 819 C CA . LEU A 1 105 ? 8.332 12.783 -3.540 1.00 90.31 105 LEU A CA 1
ATOM 820 C C . LEU A 1 105 ? 7.214 12.362 -4.499 1.00 90.31 105 LEU A C 1
ATOM 822 O O . LEU A 1 105 ? 7.238 11.259 -5.056 1.00 90.31 105 LEU A O 1
ATOM 826 N N . VAL A 1 106 ? 6.256 13.261 -4.736 1.00 87.25 106 VAL A N 1
ATOM 827 C CA . VAL A 1 106 ? 5.255 13.069 -5.792 1.00 87.25 106 VAL A CA 1
ATOM 828 C C . VAL A 1 106 ? 5.971 13.182 -7.134 1.00 87.25 106 VAL A C 1
ATOM 830 O O . VAL A 1 106 ? 6.492 14.234 -7.492 1.00 87.25 106 VAL A O 1
ATOM 833 N N . THR A 1 107 ? 6.046 12.070 -7.858 1.00 86.19 107 THR A N 1
ATOM 834 C CA . THR A 1 107 ? 6.812 11.952 -9.101 1.00 86.19 107 THR A CA 1
ATOM 835 C C . THR A 1 107 ? 5.989 11.270 -10.182 1.00 86.19 107 THR A C 1
ATOM 837 O O . THR A 1 107 ? 5.215 10.355 -9.892 1.00 86.19 107 THR A O 1
ATOM 840 N N . LEU A 1 108 ? 6.214 11.682 -11.433 1.00 86.06 108 LEU A N 1
ATOM 841 C CA . LEU A 1 108 ? 5.603 11.069 -12.615 1.00 86.06 108 LEU A CA 1
ATOM 842 C C . LEU A 1 108 ? 6.239 9.720 -12.975 1.00 86.06 108 LEU A C 1
ATOM 844 O O . LEU A 1 108 ? 5.681 8.930 -13.730 1.00 86.06 108 LEU A O 1
ATOM 848 N N . ASN A 1 109 ? 7.430 9.431 -12.440 1.00 89.38 109 ASN A N 1
ATOM 849 C CA . ASN A 1 109 ? 8.090 8.157 -12.679 1.00 89.38 109 ASN A CA 1
ATOM 850 C C . ASN A 1 109 ? 7.458 7.078 -11.794 1.00 89.38 109 ASN A C 1
ATOM 852 O O . ASN A 1 109 ? 7.905 6.846 -10.671 1.00 89.38 109 ASN A O 1
ATOM 856 N N . LEU A 1 110 ? 6.428 6.403 -12.302 1.00 89.75 110 LEU A N 1
ATOM 857 C CA . LEU A 1 110 ? 5.707 5.356 -11.575 1.00 89.75 110 LEU A CA 1
ATOM 858 C C . LEU A 1 110 ? 6.486 4.035 -11.441 1.00 89.75 110 LEU A C 1
ATOM 860 O O . LEU A 1 110 ? 6.075 3.165 -10.675 1.00 89.75 110 LEU A O 1
ATOM 864 N N . LYS A 1 111 ? 7.612 3.862 -12.145 1.00 90.75 111 LYS A N 1
ATOM 865 C CA . LYS A 1 111 ? 8.426 2.634 -12.102 1.00 90.75 111 LYS A CA 1
ATOM 866 C C . LYS A 1 111 ? 9.547 2.699 -11.067 1.00 90.75 111 LYS A C 1
ATOM 868 O O . LYS A 1 111 ? 9.773 1.724 -10.364 1.00 90.75 111 LYS A O 1
ATOM 873 N N . SER A 1 112 ? 10.245 3.828 -10.964 1.00 93.38 112 SER A N 1
ATOM 874 C CA . SER A 1 112 ? 11.333 3.998 -9.994 1.00 93.38 112 SER A CA 1
ATOM 875 C C . SER A 1 112 ? 10.807 3.919 -8.564 1.00 93.38 112 SER A C 1
ATOM 877 O O . SER A 1 112 ? 9.759 4.478 -8.266 1.00 93.38 112 SER A O 1
ATOM 879 N N . GLU A 1 113 ? 11.537 3.280 -7.659 1.00 94.75 113 GLU A N 1
ATOM 880 C CA . GLU A 1 113 ? 11.163 3.210 -6.242 1.00 94.75 113 GLU A CA 1
ATOM 881 C C . GLU A 1 113 ? 11.899 4.246 -5.382 1.00 94.75 113 GLU A C 1
ATOM 883 O O . GLU A 1 113 ? 11.513 4.471 -4.242 1.00 94.75 113 GLU A O 1
ATOM 888 N N . ARG A 1 114 ? 12.964 4.885 -5.893 1.00 95.38 114 ARG A N 1
ATOM 889 C CA . ARG A 1 114 ? 13.801 5.816 -5.106 1.00 95.38 114 ARG A CA 1
ATOM 890 C C . ARG A 1 114 ? 12.976 6.937 -4.469 1.00 95.38 114 ARG A C 1
ATOM 892 O O . ARG A 1 114 ? 13.208 7.307 -3.320 1.00 95.38 114 ARG A O 1
ATOM 899 N N . PHE A 1 115 ? 12.025 7.440 -5.245 1.00 94.75 115 PHE A N 1
ATOM 900 C CA . PHE A 1 115 ? 11.081 8.480 -4.875 1.00 94.75 115 PHE A CA 1
ATOM 901 C C . PHE A 1 115 ? 9.673 7.908 -4.901 1.00 94.75 115 PHE A C 1
ATOM 903 O O . PHE A 1 115 ? 9.268 7.354 -5.925 1.00 94.75 115 PHE A O 1
ATOM 910 N N . THR A 1 116 ? 8.926 8.020 -3.808 1.00 94.44 116 THR A N 1
ATOM 911 C CA . THR A 1 116 ? 7.598 7.408 -3.702 1.00 94.44 116 THR A CA 1
ATOM 912 C C . THR A 1 116 ? 6.590 8.300 -2.981 1.00 94.44 116 THR A C 1
ATOM 914 O O . THR A 1 116 ? 6.934 9.354 -2.462 1.00 94.44 116 THR A O 1
ATOM 917 N N . TYR A 1 117 ? 5.329 7.891 -2.977 1.00 92.38 117 TYR A N 1
ATOM 918 C CA . TYR A 1 117 ? 4.236 8.520 -2.240 1.00 92.38 117 TYR A CA 1
ATOM 919 C C . TYR A 1 117 ? 3.198 7.446 -1.896 1.00 92.38 117 TYR A C 1
ATOM 921 O O . TYR A 1 117 ? 3.253 6.335 -2.430 1.00 92.38 117 TYR A O 1
ATOM 929 N N . CYS A 1 118 ? 2.269 7.760 -0.994 1.00 92.38 118 CYS A N 1
ATOM 930 C CA . CYS A 1 118 ? 1.381 6.785 -0.353 1.00 92.38 118 CYS A CA 1
ATOM 931 C C . CYS A 1 118 ? 0.694 5.818 -1.338 1.00 92.38 118 CYS A C 1
ATOM 933 O O . CYS A 1 118 ? 0.855 4.604 -1.236 1.00 92.38 118 CYS A O 1
ATOM 935 N N . THR A 1 119 ? 0.031 6.337 -2.368 1.00 92.50 119 THR A N 1
ATOM 936 C CA . THR A 1 119 ? -0.675 5.519 -3.369 1.00 92.50 119 THR A CA 1
ATOM 937 C C . THR A 1 119 ? 0.251 4.868 -4.387 1.00 92.50 119 THR A C 1
ATOM 939 O O . THR A 1 119 ? -0.111 3.838 -4.952 1.00 92.50 119 THR A O 1
ATOM 942 N N . LYS A 1 120 ? 1.452 5.412 -4.621 1.00 94.00 120 LYS A N 1
ATOM 943 C CA . LYS A 1 120 ? 2.438 4.784 -5.507 1.00 94.00 120 LYS A CA 1
ATOM 944 C C . LYS A 1 120 ? 2.951 3.470 -4.932 1.00 94.00 120 LYS A C 1
ATOM 946 O O . LYS A 1 120 ? 3.133 2.529 -5.697 1.00 94.00 120 LYS A O 1
ATOM 951 N N . ILE A 1 121 ? 3.129 3.384 -3.610 1.00 96.69 121 ILE A N 1
ATOM 952 C CA . ILE A 1 121 ? 3.461 2.118 -2.935 1.00 96.69 121 ILE A CA 1
ATOM 953 C C . ILE A 1 121 ? 2.408 1.059 -3.282 1.00 96.69 121 ILE A C 1
ATOM 955 O O . ILE A 1 121 ? 2.755 -0.036 -3.716 1.00 96.69 121 ILE A O 1
ATOM 959 N N . ILE A 1 122 ? 1.126 1.411 -3.163 1.00 97.00 122 ILE A N 1
ATOM 960 C CA . ILE A 1 122 ? 0.001 0.501 -3.414 1.00 97.00 122 ILE A CA 1
ATOM 961 C C . ILE A 1 122 ? -0.082 0.121 -4.895 1.00 97.00 122 ILE A C 1
ATOM 963 O O . ILE A 1 122 ? -0.192 -1.057 -5.230 1.00 97.00 122 ILE A O 1
ATOM 967 N N . TYR A 1 123 ? 0.028 1.110 -5.783 1.00 95.62 123 TYR A N 1
ATOM 968 C CA . TYR A 1 123 ? 0.060 0.905 -7.228 1.00 95.62 123 TYR A CA 1
ATOM 969 C C . TYR A 1 123 ? 1.143 -0.102 -7.632 1.00 95.62 123 TYR A C 1
ATOM 971 O O . TYR A 1 123 ? 0.862 -1.065 -8.342 1.00 95.62 123 TYR A O 1
ATOM 979 N N . GLN A 1 124 ? 2.374 0.084 -7.151 1.00 97.06 124 GLN A N 1
ATOM 980 C CA . GLN A 1 124 ? 3.483 -0.805 -7.485 1.00 97.06 124 GLN A CA 1
ATOM 981 C C . GLN A 1 124 ? 3.324 -2.193 -6.854 1.00 97.06 124 GLN A C 1
ATOM 983 O O . GLN A 1 124 ? 3.592 -3.189 -7.522 1.00 97.06 124 GLN A O 1
ATOM 988 N N . ALA A 1 125 ? 2.826 -2.268 -5.618 1.00 98.25 125 ALA A N 1
ATOM 989 C CA . ALA A 1 125 ? 2.542 -3.528 -4.941 1.00 98.25 125 ALA A CA 1
ATOM 990 C C . ALA A 1 125 ? 1.574 -4.408 -5.733 1.00 98.25 125 ALA A C 1
ATOM 992 O O . ALA A 1 125 ? 1.843 -5.586 -5.956 1.00 98.25 125 ALA A O 1
ATOM 993 N N . TYR A 1 126 ? 0.485 -3.829 -6.231 1.00 97.81 126 TYR A N 1
ATOM 994 C CA . TYR A 1 126 ? -0.479 -4.569 -7.034 1.00 97.81 126 TYR A CA 1
ATOM 995 C C . TYR A 1 126 ? 0.020 -4.819 -8.466 1.00 97.81 126 TYR A C 1
ATOM 997 O O . TYR A 1 126 ? -0.032 -5.953 -8.941 1.00 97.81 126 TYR A O 1
ATOM 1005 N N . LYS A 1 127 ? 0.596 -3.816 -9.142 1.00 95.50 127 LYS A N 1
ATOM 1006 C CA . LYS A 1 127 ? 1.065 -3.968 -10.530 1.00 95.50 127 LYS A CA 1
ATOM 1007 C C . LYS A 1 127 ? 2.247 -4.932 -10.678 1.00 95.50 127 LYS A C 1
ATOM 1009 O O . LYS A 1 127 ? 2.332 -5.650 -11.671 1.00 95.50 127 LYS A O 1
ATOM 1014 N N . TYR A 1 128 ? 3.183 -4.935 -9.732 1.00 96.94 128 TYR A N 1
ATOM 1015 C CA . TYR A 1 128 ? 4.401 -5.747 -9.823 1.00 96.94 128 TYR A CA 1
ATOM 1016 C C . TYR A 1 128 ? 4.376 -6.982 -8.923 1.00 96.94 128 TYR A C 1
ATOM 1018 O O . TYR A 1 128 ? 5.025 -7.969 -9.260 1.00 96.94 128 TYR A O 1
ATOM 1026 N N . GLY A 1 129 ? 3.618 -6.961 -7.824 1.00 97.75 129 GLY A N 1
ATOM 1027 C CA . GLY A 1 129 ? 3.448 -8.123 -6.950 1.00 97.75 129 GLY A CA 1
ATOM 1028 C C . GLY A 1 129 ? 2.364 -9.093 -7.421 1.00 97.75 129 GLY A C 1
ATOM 1029 O O . GLY A 1 129 ? 2.535 -10.304 -7.295 1.00 97.75 129 GLY A O 1
ATOM 1030 N N . VAL A 1 130 ? 1.254 -8.593 -7.979 1.00 97.62 130 VAL A N 1
ATOM 1031 C CA . VAL A 1 130 ? 0.103 -9.432 -8.367 1.00 97.62 130 VAL A CA 1
ATOM 1032 C C . VAL A 1 130 ? 0.127 -9.764 -9.853 1.00 97.62 130 VAL A C 1
ATOM 1034 O O . VAL A 1 130 ? 0.260 -10.932 -10.220 1.00 97.62 130 VAL A O 1
ATOM 1037 N N . SER A 1 131 ? -0.032 -8.743 -10.693 1.00 95.75 131 SER A N 1
ATOM 1038 C CA . SER A 1 131 ? -0.014 -8.828 -12.155 1.00 95.75 131 SER A CA 1
ATOM 1039 C C . SER A 1 131 ? 0.077 -7.424 -12.748 1.00 95.75 131 SER A C 1
ATOM 1041 O O . SER A 1 131 ? -0.524 -6.489 -12.211 1.00 95.75 131 SER A O 1
ATOM 1043 N N . LYS A 1 132 ? 0.745 -7.279 -13.900 1.00 92.31 132 LYS A N 1
ATOM 1044 C CA . LYS A 1 132 ? 0.798 -6.003 -14.637 1.00 92.31 132 LYS A CA 1
ATOM 1045 C C . LYS A 1 132 ? -0.591 -5.510 -15.045 1.00 92.31 132 LYS A C 1
ATOM 1047 O O . LYS A 1 132 ? -0.783 -4.300 -15.137 1.00 92.31 132 LYS A O 1
ATOM 1052 N N . ASP A 1 133 ? -1.531 -6.441 -15.190 1.00 91.75 133 ASP A N 1
ATOM 1053 C CA . ASP A 1 133 ? -2.924 -6.206 -15.569 1.00 91.75 133 ASP A CA 1
ATOM 1054 C C . ASP A 1 133 ? -3.828 -5.958 -14.353 1.00 91.75 133 ASP A C 1
ATOM 1056 O O . ASP A 1 133 ? -5.045 -6.001 -14.463 1.00 91.75 133 ASP A O 1
ATOM 1060 N N . THR A 1 134 ? -3.272 -5.735 -13.161 1.00 91.12 134 THR A N 1
ATOM 1061 C CA . THR A 1 134 ? -4.098 -5.463 -11.974 1.00 91.12 134 THR A CA 1
ATOM 1062 C C . THR A 1 134 ? -4.714 -4.067 -12.022 1.00 91.12 134 THR A C 1
ATOM 1064 O O . THR A 1 134 ? -5.856 -3.867 -11.609 1.00 91.12 134 THR A O 1
ATOM 1067 N N . ILE A 1 135 ? -3.949 -3.099 -12.531 1.00 90.25 135 ILE A N 1
ATOM 1068 C CA . ILE A 1 135 ? -4.319 -1.685 -12.588 1.00 90.25 135 ILE A CA 1
ATOM 1069 C C . ILE A 1 135 ? -4.152 -1.202 -14.023 1.00 90.25 135 ILE A C 1
ATOM 1071 O O . ILE A 1 135 ? -3.061 -1.318 -14.592 1.00 90.25 135 ILE A O 1
ATOM 1075 N N . ASN A 1 136 ? -5.215 -0.623 -14.572 1.00 86.19 136 ASN A N 1
ATOM 1076 C CA . ASN A 1 136 ? -5.189 0.089 -15.837 1.00 86.19 136 ASN A CA 1
ATOM 1077 C C . ASN A 1 136 ? -4.568 1.476 -15.629 1.00 86.19 136 ASN A C 1
ATOM 1079 O O . ASN A 1 136 ? -5.167 2.359 -15.025 1.00 86.19 136 ASN A O 1
ATOM 1083 N N . ASP A 1 137 ? -3.339 1.661 -16.100 1.00 75.38 137 ASP A N 1
ATOM 1084 C CA . ASP A 1 137 ? -2.582 2.902 -15.938 1.00 75.38 137 ASP A CA 1
ATOM 1085 C C . ASP A 1 137 ? -2.521 3.760 -17.205 1.00 75.38 137 ASP A C 1
ATOM 1087 O O . ASP A 1 137 ? -1.729 4.705 -17.249 1.00 75.38 137 ASP A O 1
ATOM 1091 N N . HIS A 1 138 ? -3.336 3.464 -18.229 1.00 73.81 138 HIS A N 1
ATOM 1092 C CA . HIS A 1 138 ? -3.327 4.189 -19.501 1.00 73.81 138 HIS A CA 1
ATOM 1093 C C . HIS A 1 138 ? -3.558 5.698 -19.289 1.00 73.81 138 HIS A C 1
ATOM 1095 O O . HIS A 1 138 ? -4.679 6.162 -19.106 1.00 73.81 138 HIS A O 1
ATOM 1101 N N . GLY A 1 139 ? -2.468 6.474 -19.328 1.00 66.19 139 GLY A N 1
ATOM 1102 C CA . GLY A 1 139 ? -2.478 7.933 -19.182 1.00 66.19 139 GLY A CA 1
ATOM 1103 C C . GLY A 1 139 ? -2.294 8.458 -17.753 1.00 66.19 139 GLY A C 1
ATOM 1104 O O . GLY A 1 139 ? -2.289 9.674 -17.557 1.00 66.19 139 GLY A O 1
ATOM 1105 N N . LEU A 1 140 ? -2.102 7.591 -16.752 1.00 70.44 140 LEU A N 1
ATOM 1106 C CA . LEU A 1 140 ? -1.873 8.037 -15.379 1.00 70.44 140 LEU A CA 1
ATOM 1107 C C . LEU A 1 140 ? -0.448 8.572 -15.210 1.00 70.44 140 LEU A C 1
ATOM 1109 O O . LEU A 1 140 ? 0.526 7.826 -15.166 1.00 70.44 140 LEU A O 1
ATOM 1113 N N . LEU A 1 141 ? -0.331 9.890 -15.068 1.00 71.00 141 LEU A N 1
ATOM 1114 C CA . LEU A 1 141 ? 0.929 10.547 -14.714 1.00 71.00 141 LEU A CA 1
ATOM 1115 C C . LEU A 1 141 ? 1.163 10.527 -13.196 1.00 71.00 141 LEU A C 1
ATOM 1117 O O . LEU A 1 141 ? 2.298 10.465 -12.733 1.00 71.00 141 LEU A O 1
ATOM 1121 N N . ILE A 1 142 ? 0.083 10.566 -12.415 1.00 78.44 142 ILE A N 1
ATOM 1122 C CA . ILE A 1 142 ? 0.076 10.567 -10.951 1.00 78.44 142 ILE A CA 1
ATOM 1123 C C . ILE A 1 142 ? -1.132 9.750 -10.486 1.00 78.44 142 ILE A C 1
ATOM 1125 O O . ILE A 1 142 ? -2.223 9.890 -11.034 1.00 78.44 142 ILE A O 1
ATOM 1129 N N . ILE A 1 143 ? -0.954 8.922 -9.456 1.00 80.56 143 ILE A N 1
ATOM 1130 C CA . ILE A 1 143 ? -2.015 8.064 -8.921 1.00 80.56 143 ILE A CA 1
ATOM 1131 C C . ILE A 1 143 ? -2.619 8.715 -7.676 1.00 80.56 143 ILE A C 1
ATOM 1133 O O . ILE A 1 143 ? -2.032 8.635 -6.604 1.00 80.56 143 ILE A O 1
ATOM 1137 N N . SER A 1 144 ? -3.785 9.353 -7.772 1.00 79.12 144 SER A N 1
ATOM 1138 C CA . SER A 1 144 ? -4.504 9.818 -6.573 1.00 79.12 144 SER A CA 1
ATOM 1139 C C . SER A 1 144 ? -5.211 8.647 -5.859 1.00 79.12 144 SER A C 1
ATOM 1141 O O . SER A 1 144 ? -5.432 7.610 -6.483 1.00 79.12 144 SER A O 1
ATOM 1143 N N . PRO A 1 145 ? -5.596 8.763 -4.571 1.00 76.81 145 PRO A N 1
ATOM 1144 C CA . PRO A 1 145 ? -6.244 7.664 -3.844 1.00 76.81 145 PRO A CA 1
ATOM 1145 C C . PRO A 1 145 ? -7.559 7.185 -4.465 1.00 76.81 145 PRO A C 1
ATOM 1147 O O . PRO A 1 145 ? -7.835 5.990 -4.461 1.00 76.81 145 PRO A O 1
ATOM 1150 N N . TYR A 1 146 ? -8.355 8.099 -5.025 1.00 73.69 146 TYR A N 1
ATOM 1151 C CA . TYR A 1 146 ? -9.591 7.743 -5.727 1.00 73.69 146 TYR A CA 1
ATOM 1152 C C . TYR A 1 146 ? -9.304 7.128 -7.093 1.00 73.69 146 TYR A C 1
ATOM 1154 O O . TYR A 1 146 ? -9.811 6.049 -7.382 1.00 73.69 146 TYR A O 1
ATOM 1162 N N . ALA A 1 147 ? -8.405 7.743 -7.873 1.00 77.75 147 ALA A N 1
ATOM 1163 C CA . ALA A 1 147 ? -7.992 7.180 -9.154 1.00 77.75 147 ALA A CA 1
ATOM 1164 C C . ALA A 1 147 ? -7.414 5.771 -8.976 1.00 77.75 147 ALA A C 1
ATOM 1166 O O . ALA A 1 147 ? -7.649 4.907 -9.807 1.00 77.75 147 ALA A O 1
ATOM 1167 N N . LEU A 1 148 ? -6.696 5.506 -7.883 1.00 81.19 148 LEU A N 1
ATOM 1168 C CA . LEU A 1 148 ? -6.208 4.168 -7.583 1.00 81.19 148 LEU A CA 1
ATOM 1169 C C . LEU A 1 148 ? -7.356 3.158 -7.518 1.00 81.19 148 LEU A C 1
ATOM 1171 O O . LEU A 1 148 ? -7.245 2.123 -8.155 1.00 81.19 148 LEU A O 1
ATOM 1175 N N . VAL A 1 149 ? -8.430 3.453 -6.778 1.00 82.81 149 VAL A N 1
ATOM 1176 C CA . VAL A 1 149 ? -9.570 2.535 -6.611 1.00 82.81 149 VAL A CA 1
ATOM 1177 C C . VAL A 1 149 ? -10.307 2.311 -7.930 1.00 82.81 149 VAL A C 1
ATOM 1179 O O . VAL A 1 149 ? -10.633 1.170 -8.247 1.00 82.81 149 VAL A O 1
ATOM 1182 N N . ASP A 1 150 ? -10.510 3.374 -8.705 1.00 85.06 150 ASP A N 1
ATOM 1183 C CA . ASP A 1 150 ? -11.286 3.329 -9.949 1.00 85.06 150 ASP A CA 1
ATOM 1184 C C . ASP A 1 150 ? -10.544 2.628 -11.103 1.00 85.06 150 ASP A C 1
ATOM 1186 O O . ASP A 1 150 ? -11.174 2.172 -12.052 1.00 85.06 150 ASP A O 1
ATOM 1190 N N . ASN A 1 151 ? -9.212 2.518 -11.028 1.00 88.00 151 ASN A N 1
ATOM 1191 C CA . ASN A 1 151 ? -8.382 1.936 -12.089 1.00 88.00 151 ASN A CA 1
ATOM 1192 C C . ASN A 1 151 ? -8.043 0.449 -11.888 1.00 88.00 151 ASN A C 1
ATOM 1194 O O . ASN A 1 151 ? -7.316 -0.119 -12.706 1.00 88.00 151 ASN A O 1
ATOM 1198 N N . PHE A 1 152 ? -8.532 -0.209 -10.829 1.00 92.56 152 PHE A N 1
ATOM 1199 C CA . PHE A 1 152 ? -8.414 -1.668 -10.742 1.00 92.56 152 PHE A CA 1
ATOM 1200 C C . PHE A 1 152 ? -9.244 -2.314 -11.848 1.00 92.56 152 PHE A C 1
ATOM 1202 O O . PHE A 1 152 ? -10.424 -2.008 -12.016 1.00 92.56 152 PHE A O 1
ATOM 1209 N N . ASN A 1 153 ? -8.633 -3.243 -12.578 1.00 92.31 153 ASN A N 1
ATOM 1210 C CA . ASN A 1 153 ? -9.346 -4.004 -13.595 1.00 92.31 153 ASN A CA 1
ATOM 1211 C C . ASN A 1 153 ? -10.471 -4.841 -12.966 1.00 92.31 153 ASN A C 1
ATOM 1213 O O . ASN A 1 153 ? -10.388 -5.231 -11.801 1.00 92.31 153 ASN A O 1
ATOM 1217 N N . ASN A 1 154 ? -11.511 -5.150 -13.747 1.00 90.19 154 ASN A N 1
ATOM 1218 C CA . ASN A 1 154 ? -12.729 -5.815 -13.258 1.00 90.19 154 ASN A CA 1
ATOM 1219 C C . ASN A 1 154 ? -12.463 -7.134 -12.510 1.00 90.19 154 ASN A C 1
ATOM 1221 O O . ASN A 1 154 ? -13.128 -7.411 -11.508 1.00 90.19 154 ASN A O 1
ATOM 1225 N N . ASP A 1 155 ? -11.476 -7.912 -12.956 1.00 93.00 155 ASP A N 1
ATOM 1226 C CA . ASP A 1 155 ? -11.074 -9.171 -12.314 1.00 93.00 155 ASP A CA 1
ATOM 1227 C C . ASP A 1 155 ? -10.413 -8.947 -10.946 1.00 93.00 155 ASP A C 1
ATOM 1229 O O . ASP A 1 155 ? -10.494 -9.794 -10.060 1.00 93.00 155 ASP A O 1
ATOM 1233 N N . TYR A 1 156 ? -9.806 -7.775 -10.751 1.00 94.81 156 TYR A N 1
ATOM 1234 C CA . TYR A 1 156 ? -9.105 -7.359 -9.538 1.00 94.81 156 TYR A CA 1
ATOM 1235 C C . TYR A 1 156 ? -9.886 -6.334 -8.714 1.00 94.81 156 TYR A C 1
ATOM 1237 O O . TYR A 1 156 ? -9.319 -5.710 -7.814 1.00 94.81 156 TYR A O 1
ATOM 1245 N N . ARG A 1 157 ? -11.178 -6.151 -9.000 1.00 93.81 157 ARG A N 1
ATOM 1246 C CA . ARG A 1 157 ? -11.995 -5.098 -8.394 1.00 93.81 157 ARG A CA 1
ATOM 1247 C C . ARG A 1 157 ? -11.890 -5.071 -6.869 1.00 93.81 157 ARG A C 1
ATOM 1249 O O . ARG A 1 157 ? -11.787 -6.097 -6.186 1.00 93.81 157 ARG A O 1
ATOM 1256 N N . LEU A 1 158 ? -11.936 -3.856 -6.341 1.00 95.94 158 LEU A N 1
ATOM 1257 C CA . LEU A 1 158 ? -11.877 -3.601 -4.915 1.00 95.94 158 LEU A CA 1
ATOM 1258 C C . LEU A 1 158 ? -13.280 -3.576 -4.309 1.00 95.94 158 LEU A C 1
ATOM 1260 O O . LEU A 1 158 ? -14.182 -2.904 -4.805 1.00 95.94 158 LEU A O 1
ATOM 1264 N N . LYS A 1 159 ? -13.442 -4.245 -3.171 1.00 96.06 159 LYS A N 1
ATOM 1265 C CA . LYS A 1 159 ? -14.649 -4.202 -2.348 1.00 96.06 159 LYS A CA 1
ATOM 1266 C C . LYS A 1 159 ? -14.398 -3.396 -1.085 1.00 96.06 159 LYS A C 1
ATOM 1268 O O . LYS A 1 159 ? -13.439 -3.659 -0.364 1.00 96.06 159 LYS A O 1
ATOM 1273 N N . LEU A 1 160 ? -15.289 -2.457 -0.769 1.00 96.12 160 LEU A N 1
ATOM 1274 C CA . LEU A 1 160 ? -15.300 -1.801 0.538 1.00 96.12 160 LEU A CA 1
ATOM 1275 C C . LEU A 1 160 ? -15.700 -2.828 1.610 1.00 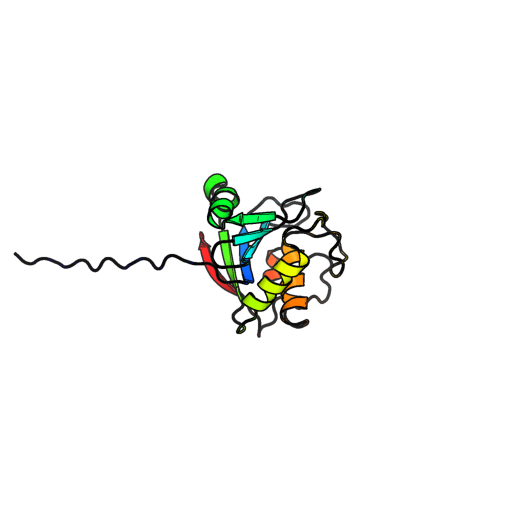96.12 160 LEU A C 1
ATOM 1277 O O . LEU A 1 160 ? -16.842 -3.284 1.637 1.00 96.12 160 LEU A O 1
ATOM 1281 N N . VAL A 1 161 ? -14.765 -3.194 2.487 1.00 97.12 161 VAL A N 1
ATOM 1282 C CA . VAL A 1 161 ? -14.977 -4.206 3.541 1.00 97.12 161 VAL A CA 1
ATOM 1283 C C . VAL A 1 161 ? -15.187 -3.595 4.923 1.00 97.12 161 VAL A C 1
ATOM 1285 O O . VAL A 1 161 ? -15.756 -4.244 5.801 1.00 97.12 161 VAL A O 1
ATOM 1288 N N . LYS A 1 162 ? -14.761 -2.343 5.131 1.00 96.56 162 LYS A N 1
ATOM 1289 C CA . LYS A 1 162 ? -14.976 -1.619 6.387 1.00 96.56 162 LYS A CA 1
ATOM 1290 C C . LYS A 1 162 ? -14.984 -0.110 6.180 1.00 96.56 162 LYS A C 1
ATOM 1292 O O . LYS A 1 162 ? -14.217 0.426 5.383 1.00 96.56 162 LYS A O 1
ATOM 1297 N N . LYS A 1 163 ? -15.827 0.566 6.956 1.00 95.12 163 LYS A N 1
ATOM 1298 C CA . LYS A 1 163 ? -15.817 2.014 7.154 1.00 95.12 163 LYS A CA 1
ATOM 1299 C C . LYS A 1 163 ? -15.762 2.289 8.658 1.00 95.12 163 LYS A C 1
ATOM 1301 O O . LYS A 1 163 ? -16.492 1.634 9.407 1.00 95.12 163 LYS A O 1
ATOM 1306 N N . TYR A 1 164 ? -14.886 3.201 9.060 1.00 90.81 164 TYR A N 1
ATOM 1307 C CA . TYR A 1 164 ? -14.829 3.808 10.389 1.00 90.81 164 TYR A CA 1
ATOM 1308 C C . TYR A 1 164 ? -15.286 5.258 10.288 1.00 90.81 164 TYR A C 1
ATOM 1310 O O . TYR A 1 164 ? -14.980 5.891 9.244 1.00 90.81 164 TYR A O 1
#

pLDDT: mean 86.87, std 16.44, range [35.97, 98.81]

Secondary structure (DSSP, 8-state):
-----------------TTPEEEE---EETTEES-EEEESSSSEEEE--STT---EEEEHHHHHHHHTGGGT--EEEEEE-STTHHHHHHHHHHHHHTT---EE---S-SS-SSEE-HHHHHHHIIIIII-GGGB--TT-SS--HHHHHHTB-GGG-EEEEEE-